Protein AF-A0A8B7QKQ8-F1 (afdb_monomer)

Mean predicted aligned error: 13.79 Å

pLDDT: mean 81.22, std 19.76, range [34.38, 97.81]

Solvent-accessible surface area (backbone atoms only — not comparable to full-atom values): 8641 Å² total; per-residue (Å²): 138,84,86,85,78,89,77,79,81,80,73,71,70,65,63,54,59,60,50,56,61,61,67,63,70,79,76,74,71,54,72,65,56,53,53,51,50,49,51,51,50,52,49,53,54,51,52,50,52,53,50,51,52,51,35,56,49,53,38,51,54,49,38,54,48,53,48,53,54,51,53,51,56,60,71,66,63,75,91,56,89,84,69,77,54,71,69,56,51,52,52,53,52,52,50,49,46,50,50,52,45,58,60,46,63,79,68,51,49,73,54,71,71,54,31,52,51,49,48,52,50,39,45,52,53,45,56,58,57,47,53,67,52,49,56,53,50,53,52,51,56,51,63,76,76,106

Sequence (146 aa):
MLTLDTLPTCSLAEKDIHNLKRVGETYTAPLDLKVSQLGRMWFHIRMGFERQMALLQANRDLISTGVKEFNVLLNQQVFTDPPISEEAMVTVLDDWVNFYTNYYRQHVVGEEQERDRALQELRQQLSTLCAPFLDKYRAFLKSLSA

Organism: Hipposideros armiger (NCBI:txid186990)

Radius of gyration: 37.24 Å; Cα contacts (8 Å, |Δi|>4): 56; chains: 1; bounding box: 96×55×94 Å

InterPro domains:
  IPR015317 Alpha-haemoglobin stabilising protein [PF09236] (57-143)
  IPR015317 Alpha-haemoglobin stabilising protein [PTHR15914] (32-145)
  IPR036468 AHSP superfamily [SSF109751] (53-143)

Structure (mmCIF, N/CA/C/O backbone):
data_AF-A0A8B7QKQ8-F1
#
_entry.id   AF-A0A8B7QKQ8-F1
#
loop_
_atom_site.group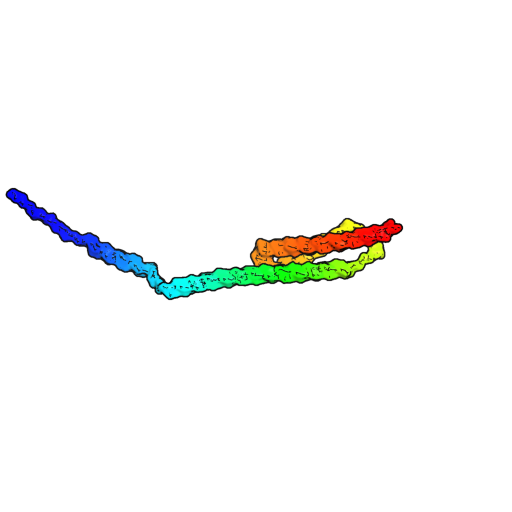_PDB
_atom_site.id
_atom_site.type_symbol
_atom_site.label_atom_id
_atom_site.label_alt_id
_atom_site.label_comp_id
_atom_site.label_asym_id
_atom_site.label_entity_id
_atom_site.label_seq_id
_atom_site.pdbx_PDB_ins_code
_atom_site.Cartn_x
_atom_site.Cartn_y
_atom_site.Cartn_z
_atom_site.occupancy
_atom_site.B_iso_or_equiv
_atom_site.auth_seq_id
_atom_site.auth_comp_id
_atom_site.auth_asym_id
_atom_site.auth_atom_id
_atom_site.pdbx_PDB_model_num
ATOM 1 N N . MET A 1 1 ? 75.321 45.505 -69.033 1.00 34.50 1 MET A N 1
ATOM 2 C CA . MET A 1 1 ? 74.373 46.028 -68.032 1.00 34.50 1 MET A CA 1
ATOM 3 C C . MET A 1 1 ? 73.225 45.025 -67.951 1.00 34.50 1 MET A C 1
ATOM 5 O O . MET A 1 1 ? 72.493 44.909 -68.918 1.00 34.50 1 MET A O 1
ATOM 9 N N . LEU A 1 2 ? 73.200 44.269 -66.843 1.00 34.38 2 LEU A N 1
ATOM 10 C CA . LEU A 1 2 ? 72.123 43.446 -66.253 1.00 34.38 2 LEU A CA 1
ATOM 11 C C . LEU A 1 2 ? 71.612 42.163 -66.966 1.00 34.38 2 LEU A C 1
ATOM 13 O O . LEU A 1 2 ? 70.754 42.184 -67.839 1.00 34.38 2 LEU A O 1
ATOM 17 N N . THR A 1 3 ? 72.201 41.055 -66.498 1.00 42.16 3 THR A N 1
ATOM 18 C CA . THR A 1 3 ? 71.673 39.718 -66.132 1.00 42.16 3 THR A CA 1
ATOM 19 C C . THR A 1 3 ? 70.162 39.448 -66.230 1.00 42.16 3 THR A C 1
ATOM 21 O O . THR A 1 3 ? 69.363 40.150 -65.613 1.00 42.16 3 THR A O 1
ATOM 24 N N . LEU A 1 4 ? 69.790 38.334 -66.882 1.00 37.38 4 LEU A N 1
ATOM 25 C CA . LEU A 1 4 ? 68.503 37.653 -66.686 1.00 37.38 4 LEU A CA 1
ATOM 26 C C . LEU A 1 4 ? 68.750 36.342 -65.929 1.00 37.38 4 LEU A C 1
ATOM 28 O O . LEU A 1 4 ? 69.163 35.337 -66.510 1.00 37.38 4 LEU A O 1
ATOM 32 N N . ASP A 1 5 ? 68.541 36.400 -64.619 1.00 37.12 5 ASP A N 1
ATOM 33 C CA . ASP A 1 5 ? 68.576 35.246 -63.736 1.00 37.12 5 ASP A CA 1
ATOM 34 C C . ASP A 1 5 ? 67.382 34.317 -63.982 1.00 37.12 5 ASP A C 1
ATOM 36 O O . ASP A 1 5 ? 66.235 34.724 -64.173 1.00 37.12 5 ASP A O 1
ATOM 40 N N . THR A 1 6 ? 67.716 33.036 -63.936 1.00 48.56 6 THR A N 1
ATOM 41 C CA . THR A 1 6 ? 66.873 31.875 -63.662 1.00 48.56 6 THR A CA 1
ATOM 42 C C . THR A 1 6 ? 65.684 32.163 -62.742 1.00 48.56 6 THR A C 1
ATOM 44 O O . THR A 1 6 ? 65.870 32.550 -61.588 1.00 48.56 6 THR A O 1
ATOM 47 N N . LEU A 1 7 ? 64.472 31.836 -63.201 1.00 38.66 7 LEU A N 1
ATOM 48 C CA . LEU A 1 7 ? 63.339 31.553 -62.320 1.00 38.66 7 LEU A CA 1
ATOM 49 C C . LEU A 1 7 ? 63.026 30.047 -62.353 1.00 38.66 7 LEU A C 1
ATOM 51 O O . LEU A 1 7 ? 62.892 29.479 -63.440 1.00 38.66 7 LEU A O 1
ATOM 55 N N . PRO A 1 8 ? 62.923 29.386 -61.187 1.00 40.75 8 PRO A N 1
ATOM 56 C CA . PRO A 1 8 ? 62.624 27.968 -61.098 1.00 40.75 8 PRO A CA 1
ATOM 57 C C . PRO A 1 8 ? 61.147 27.724 -61.410 1.00 40.75 8 PRO A C 1
ATOM 59 O O . PRO A 1 8 ? 60.254 28.384 -60.876 1.00 40.75 8 PRO A O 1
ATOM 62 N N . THR A 1 9 ? 60.894 26.741 -62.269 1.00 42.91 9 THR A N 1
ATOM 63 C CA . THR A 1 9 ? 59.572 26.165 -62.504 1.00 42.91 9 THR A CA 1
ATOM 64 C C . THR A 1 9 ? 58.963 25.730 -61.173 1.00 42.91 9 THR A C 1
ATOM 66 O O . THR A 1 9 ? 59.484 24.877 -60.454 1.00 42.91 9 THR A O 1
ATOM 69 N N . CYS A 1 10 ? 57.849 26.371 -60.833 1.00 37.34 10 CYS A N 1
ATOM 70 C CA . CYS A 1 10 ? 57.089 26.147 -59.617 1.00 37.34 10 CYS A CA 1
ATOM 71 C C . CYS A 1 10 ? 56.472 24.732 -59.641 1.00 37.34 10 CYS A C 1
ATOM 73 O O . CYS A 1 10 ? 55.389 24.534 -60.178 1.00 37.34 10 CYS A O 1
ATOM 75 N N . SER A 1 11 ? 57.160 23.734 -59.078 1.00 53.69 11 SER A N 1
ATOM 76 C CA . SER A 1 11 ? 56.659 22.351 -58.928 1.00 53.69 11 SER A CA 1
ATOM 77 C C . SER A 1 11 ? 55.870 22.123 -57.629 1.00 53.69 11 SER A C 1
ATOM 79 O O . SER A 1 11 ? 55.621 20.985 -57.230 1.00 53.69 11 SER A O 1
ATOM 81 N N . LEU A 1 12 ? 55.448 23.197 -56.953 1.00 44.75 12 LEU A N 1
ATOM 82 C CA . LEU A 1 12 ? 54.735 23.100 -55.677 1.00 44.75 12 LEU A CA 1
ATOM 83 C C . LEU A 1 12 ? 53.210 22.946 -55.835 1.00 44.75 12 LEU A C 1
ATOM 85 O O . LEU A 1 12 ? 52.553 22.524 -54.895 1.00 44.75 12 LEU A O 1
ATOM 89 N N . ALA A 1 13 ? 52.640 23.202 -57.019 1.00 46.44 13 ALA A N 1
ATOM 90 C CA . ALA A 1 13 ? 51.187 23.139 -57.227 1.00 46.44 13 ALA A CA 1
ATOM 91 C C . ALA A 1 13 ? 50.640 21.732 -57.561 1.00 46.44 13 ALA A C 1
ATOM 93 O O . ALA A 1 13 ? 49.442 21.491 -57.426 1.00 46.44 13 ALA A O 1
ATOM 94 N N . GLU A 1 14 ? 51.484 20.775 -57.962 1.00 47.59 14 GLU A N 1
ATOM 95 C CA . GLU A 1 14 ? 51.020 19.433 -58.368 1.00 47.59 14 GLU A CA 1
ATOM 96 C C . GLU A 1 14 ? 51.005 18.412 -57.218 1.00 47.59 14 GLU A C 1
ATOM 98 O O . GLU A 1 14 ? 50.224 17.458 -57.240 1.00 47.59 14 GLU A O 1
ATOM 103 N N . LYS A 1 15 ? 51.804 18.626 -56.162 1.00 50.41 15 LYS A N 1
ATOM 104 C CA . LYS A 1 15 ? 51.803 17.755 -54.971 1.00 50.41 15 LYS A CA 1
ATOM 105 C C . LYS A 1 15 ? 50.582 17.963 -54.071 1.00 50.41 15 LYS A C 1
ATOM 107 O O . LYS A 1 15 ? 50.147 17.011 -53.421 1.00 50.41 15 LYS A O 1
ATOM 112 N N . ASP A 1 16 ? 49.983 19.151 -54.087 1.00 47.03 16 ASP A N 1
ATOM 113 C CA . ASP A 1 16 ? 48.828 19.464 -53.237 1.00 47.03 16 ASP A CA 1
ATOM 114 C C . ASP A 1 16 ? 47.500 18.944 -53.808 1.00 47.03 16 ASP A C 1
ATOM 116 O O . ASP A 1 16 ? 46.625 18.512 -53.053 1.00 47.03 16 ASP A O 1
ATOM 120 N N . ILE A 1 17 ? 47.371 18.836 -55.135 1.00 50.12 17 ILE A N 1
ATOM 121 C CA . ILE A 1 17 ? 46.181 18.244 -55.775 1.00 50.12 17 ILE A CA 1
ATOM 122 C C . ILE A 1 17 ? 46.103 16.734 -55.491 1.00 50.12 17 ILE A C 1
ATOM 124 O O . ILE A 1 17 ? 45.018 16.187 -55.271 1.00 50.12 17 ILE A O 1
ATOM 128 N N . HIS A 1 18 ? 47.249 16.051 -55.418 1.00 48.91 18 HIS A N 1
ATOM 129 C CA . HIS A 1 18 ? 47.287 14.614 -55.144 1.00 48.91 18 HIS A CA 1
ATOM 130 C C . HIS A 1 18 ? 47.022 14.262 -53.669 1.00 48.91 18 HIS A C 1
ATOM 132 O O . HIS A 1 18 ? 46.528 13.167 -53.385 1.00 48.91 18 HIS A O 1
ATOM 138 N N . ASN A 1 19 ? 47.294 15.189 -52.742 1.00 47.31 19 ASN A N 1
ATOM 139 C CA . ASN A 1 19 ? 46.979 15.034 -51.320 1.00 47.31 19 ASN A CA 1
ATOM 140 C C . ASN A 1 19 ? 45.516 15.381 -50.998 1.00 47.31 19 ASN A C 1
ATOM 142 O O . ASN A 1 19 ? 44.902 14.680 -50.196 1.00 47.31 19 ASN A O 1
ATOM 146 N N . LEU A 1 20 ? 44.905 16.361 -51.677 1.00 45.81 20 LEU A N 1
ATOM 147 C CA . LEU A 1 20 ? 43.471 16.659 -51.522 1.00 45.81 20 LEU A CA 1
ATOM 148 C C . LEU A 1 20 ? 42.568 15.537 -52.056 1.00 45.81 20 LEU A C 1
ATOM 150 O O . LEU A 1 20 ? 41.510 15.275 -51.484 1.00 45.81 20 LEU A O 1
ATOM 154 N N . LYS A 1 21 ? 43.011 14.801 -53.085 1.00 47.31 21 LYS A N 1
ATOM 155 C CA . LYS A 1 21 ? 42.305 13.601 -53.564 1.00 47.31 21 LYS A CA 1
ATOM 156 C C . LYS A 1 21 ? 42.350 12.434 -52.571 1.00 47.31 21 LYS A C 1
ATOM 158 O O . LYS A 1 21 ? 41.405 11.660 -52.516 1.00 47.31 21 LYS A O 1
ATOM 163 N N . ARG A 1 22 ? 43.407 12.332 -51.755 1.00 45.41 22 ARG A N 1
ATOM 164 C CA . ARG A 1 22 ? 43.567 11.255 -50.761 1.00 45.41 22 ARG A CA 1
ATOM 165 C C . ARG A 1 22 ? 42.794 11.522 -49.463 1.00 45.41 22 ARG A C 1
ATOM 167 O O . ARG A 1 22 ? 42.427 10.581 -48.771 1.00 45.41 22 ARG A O 1
ATOM 174 N N . VAL A 1 23 ? 42.519 12.788 -49.137 1.00 47.38 23 VAL A N 1
ATOM 175 C CA . VAL A 1 23 ? 41.737 13.166 -47.938 1.00 47.38 23 VAL A CA 1
ATOM 176 C C . VAL A 1 23 ? 40.220 13.068 -48.184 1.00 47.38 23 VAL A C 1
ATOM 178 O O . VAL A 1 23 ? 39.452 12.925 -47.237 1.00 47.38 23 VAL A O 1
ATOM 181 N N . GLY A 1 24 ? 39.769 13.070 -49.444 1.00 42.81 24 GLY A N 1
ATOM 182 C CA . GLY A 1 24 ? 38.351 12.914 -49.803 1.00 42.81 24 GLY A CA 1
ATOM 183 C C . GLY A 1 24 ? 37.809 11.477 -49.755 1.00 42.81 24 GLY A C 1
ATOM 184 O O . GLY A 1 24 ? 36.596 11.287 -49.805 1.00 42.81 24 GLY A O 1
ATOM 185 N N . GLU A 1 25 ? 38.675 10.465 -49.643 1.00 46.97 25 GLU A N 1
ATOM 186 C CA . GLU A 1 25 ? 38.290 9.045 -49.723 1.00 46.97 25 GLU A CA 1
ATOM 187 C C . GLU A 1 25 ? 38.105 8.358 -48.361 1.00 46.97 25 GLU A C 1
ATOM 189 O O . GLU A 1 25 ? 37.785 7.174 -48.311 1.00 46.97 25 GLU A O 1
ATOM 194 N N . THR A 1 26 ? 38.240 9.069 -47.239 1.00 48.66 26 THR A N 1
ATOM 195 C CA . THR A 1 26 ? 38.096 8.447 -45.909 1.00 48.66 26 THR A CA 1
ATOM 196 C C . THR A 1 26 ? 36.732 8.622 -45.244 1.00 48.66 26 THR A C 1
ATOM 198 O O . THR A 1 26 ? 36.530 8.067 -44.169 1.00 48.66 26 THR A O 1
ATOM 201 N N . TYR A 1 27 ? 35.748 9.276 -45.878 1.00 52.69 27 TYR A N 1
ATOM 202 C CA . TYR A 1 27 ? 34.385 9.378 -45.321 1.00 52.69 27 TYR A CA 1
ATOM 203 C C . TYR A 1 27 ? 33.263 9.402 -46.374 1.00 52.69 27 TYR A C 1
ATOM 205 O O . TYR A 1 27 ? 32.346 10.222 -46.301 1.00 52.69 27 TYR A O 1
ATOM 213 N N . THR A 1 28 ? 33.267 8.483 -47.337 1.00 51.31 28 THR A N 1
ATOM 214 C CA . THR A 1 28 ? 32.160 8.322 -48.301 1.00 51.31 28 THR A CA 1
ATOM 215 C C . THR A 1 28 ? 31.324 7.076 -48.009 1.00 51.31 28 THR A C 1
ATOM 217 O 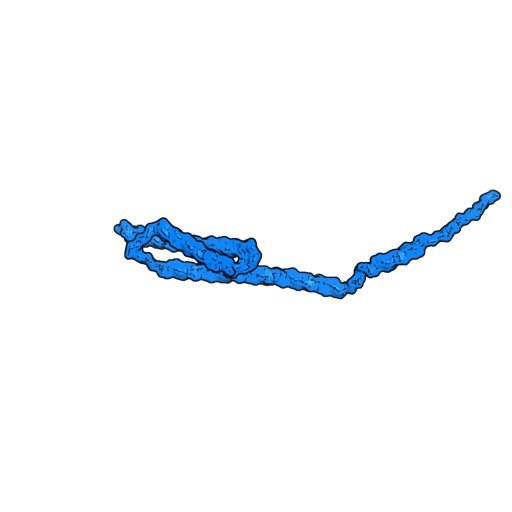O . THR A 1 28 ? 31.164 6.183 -48.833 1.00 51.31 28 THR A O 1
ATOM 220 N N . ALA A 1 29 ? 30.704 7.033 -46.827 1.00 55.72 29 ALA A N 1
ATOM 221 C CA . ALA A 1 29 ? 29.473 6.256 -46.699 1.00 55.72 29 ALA A CA 1
ATOM 222 C C . ALA A 1 29 ? 28.398 6.896 -47.609 1.00 55.72 29 ALA A C 1
ATOM 224 O O . ALA A 1 29 ? 28.208 8.116 -47.507 1.00 55.72 29 ALA A O 1
ATOM 225 N N . PRO A 1 30 ? 27.690 6.130 -48.467 1.00 55.28 30 PRO A N 1
ATOM 226 C CA . PRO A 1 30 ? 26.596 6.650 -49.288 1.00 55.28 30 PRO A CA 1
ATOM 227 C C . PRO A 1 30 ? 25.585 7.411 -48.421 1.00 55.28 30 PRO A C 1
ATOM 229 O O . PRO A 1 30 ? 25.289 6.978 -47.306 1.00 55.28 30 PRO A O 1
ATOM 232 N N . LEU A 1 31 ? 25.036 8.529 -48.912 1.00 57.06 31 LEU A N 1
ATOM 233 C CA . LEU A 1 31 ? 23.998 9.306 -48.205 1.00 57.06 31 LEU A CA 1
ATOM 234 C C . LEU A 1 31 ? 22.840 8.413 -47.721 1.00 57.06 31 LEU A C 1
ATOM 236 O O . LEU A 1 31 ? 22.355 8.584 -46.605 1.00 57.06 31 LEU A O 1
ATOM 240 N N . ASP A 1 32 ? 22.488 7.400 -48.510 1.00 60.75 32 ASP A N 1
ATOM 241 C CA . ASP A 1 32 ? 21.482 6.384 -48.190 1.00 60.75 32 ASP A CA 1
ATOM 242 C C . ASP A 1 32 ? 21.850 5.531 -46.957 1.00 60.75 32 ASP A C 1
ATOM 244 O O . ASP A 1 32 ? 21.023 5.268 -46.084 1.00 60.75 32 ASP A O 1
ATOM 248 N N . LEU A 1 33 ? 23.135 5.198 -46.786 1.00 62.03 33 LEU A N 1
ATOM 249 C CA . LEU A 1 33 ? 23.618 4.482 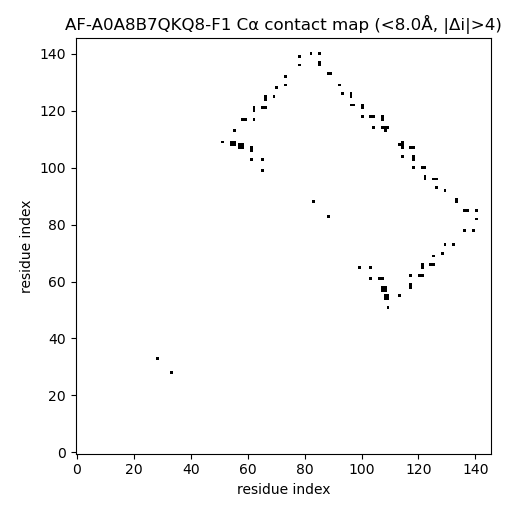-45.604 1.00 62.03 33 LEU A CA 1
ATOM 250 C C . LEU A 1 33 ? 23.491 5.341 -44.339 1.00 62.03 33 LEU A C 1
ATOM 252 O O . LEU A 1 33 ? 23.115 4.820 -43.289 1.00 62.03 33 LEU A O 1
ATOM 256 N N . LYS A 1 34 ? 23.756 6.652 -44.430 1.00 66.88 34 LYS A N 1
ATOM 257 C CA . LYS A 1 34 ? 23.612 7.587 -43.298 1.00 66.88 34 LYS A CA 1
ATOM 258 C C . LYS A 1 34 ? 22.144 7.789 -42.919 1.00 66.88 34 LYS A C 1
ATOM 260 O O . LYS A 1 34 ? 21.816 7.735 -41.737 1.00 66.88 34 LYS A O 1
ATOM 265 N N . VAL A 1 35 ? 21.252 7.949 -43.898 1.00 69.94 35 VAL A N 1
ATOM 266 C CA . VAL A 1 35 ? 19.798 8.040 -43.664 1.00 69.94 35 VAL A CA 1
ATOM 267 C C . VAL A 1 35 ? 19.264 6.740 -43.053 1.00 69.94 35 VAL A C 1
ATOM 269 O O . VAL A 1 35 ? 18.518 6.779 -42.078 1.00 69.94 35 VAL A O 1
ATOM 272 N N . SER A 1 36 ? 19.725 5.585 -43.536 1.00 78.75 36 SER A N 1
ATOM 273 C CA . SER A 1 36 ? 19.398 4.268 -42.979 1.00 78.75 36 SER A CA 1
ATOM 274 C C . SER A 1 36 ? 19.908 4.089 -41.539 1.00 78.75 36 SER A C 1
ATOM 276 O O . SER A 1 36 ? 19.199 3.558 -40.683 1.00 78.75 36 SER A O 1
ATOM 278 N N . GLN A 1 37 ? 21.119 4.565 -41.230 1.00 78.25 37 GLN A N 1
ATOM 279 C CA . GLN A 1 37 ? 21.678 4.549 -39.872 1.00 78.25 37 GLN A CA 1
ATOM 280 C C . GLN A 1 37 ? 20.906 5.465 -38.919 1.00 78.25 37 GLN A C 1
ATOM 282 O O . GLN A 1 37 ? 20.604 5.051 -37.802 1.00 78.25 37 GLN A O 1
ATOM 287 N N . LEU A 1 38 ? 20.535 6.670 -39.361 1.00 80.56 38 LEU A N 1
ATOM 288 C CA . LEU A 1 38 ? 19.696 7.579 -38.581 1.00 80.56 38 LEU A CA 1
ATOM 289 C C . LEU A 1 38 ? 18.298 6.995 -38.362 1.00 80.56 38 LEU A C 1
ATOM 291 O O . LEU A 1 38 ? 17.797 7.045 -37.245 1.00 80.56 38 LEU A O 1
ATOM 295 N N . GLY A 1 39 ? 17.701 6.373 -39.381 1.00 83.19 39 GLY A N 1
ATOM 296 C CA . GLY A 1 39 ? 16.423 5.670 -39.256 1.00 83.19 39 GLY A CA 1
ATOM 297 C C . GLY A 1 39 ? 16.483 4.538 -38.228 1.00 83.19 39 GLY A C 1
ATOM 298 O O . GLY A 1 39 ? 15.616 4.444 -37.360 1.00 83.19 39 GLY A O 1
ATOM 299 N N . ARG A 1 40 ? 17.552 3.728 -38.248 1.00 83.88 40 ARG A N 1
ATOM 300 C CA . ARG A 1 40 ? 17.798 2.717 -37.207 1.00 83.88 40 ARG A CA 1
ATOM 301 C C . ARG A 1 40 ? 17.978 3.354 -35.832 1.00 83.88 40 ARG A C 1
ATOM 303 O O . ARG A 1 40 ? 17.387 2.862 -34.878 1.00 83.88 40 ARG A O 1
ATOM 310 N N . MET A 1 41 ? 18.747 4.432 -35.710 1.00 87.69 41 MET A N 1
ATOM 311 C CA . MET A 1 41 ? 18.957 5.126 -34.435 1.00 87.69 41 MET A CA 1
ATOM 312 C C . MET A 1 41 ? 17.632 5.627 -33.849 1.00 87.69 41 MET A C 1
ATOM 314 O O . MET A 1 41 ? 17.308 5.321 -32.705 1.00 87.69 41 MET A O 1
ATOM 318 N N . TRP A 1 42 ? 16.824 6.315 -34.658 1.00 85.94 42 TRP A N 1
ATOM 319 C CA . TRP A 1 42 ? 15.493 6.780 -34.270 1.00 85.94 42 TRP A CA 1
ATOM 320 C C . TRP A 1 42 ? 14.569 5.636 -33.857 1.00 85.94 42 TRP A C 1
ATOM 322 O O . TRP A 1 42 ? 13.852 5.773 -32.868 1.00 85.94 42 TRP A O 1
ATOM 332 N N . PHE A 1 43 ? 14.613 4.497 -34.555 1.00 85.62 43 PHE A N 1
ATOM 333 C CA . PHE A 1 43 ? 13.857 3.306 -34.168 1.00 85.62 43 PHE A CA 1
ATOM 334 C C . PHE A 1 43 ? 14.256 2.802 -32.773 1.00 85.62 43 PHE A C 1
ATOM 336 O O . PHE A 1 43 ? 13.380 2.553 -31.955 1.00 85.62 43 PHE A O 1
ATOM 343 N N . HIS A 1 44 ? 15.551 2.721 -32.453 1.00 85.25 44 HIS A N 1
ATOM 344 C CA . HIS A 1 44 ? 16.002 2.278 -31.126 1.00 85.25 44 HIS A CA 1
ATOM 345 C C . HIS A 1 44 ? 15.630 3.271 -30.021 1.00 85.25 44 HIS A C 1
ATOM 347 O O . HIS A 1 44 ? 15.186 2.849 -28.956 1.00 85.25 44 HIS A O 1
ATOM 353 N N . ILE A 1 45 ? 15.758 4.577 -30.279 1.00 83.38 45 ILE A N 1
ATOM 354 C CA . ILE A 1 45 ? 15.347 5.621 -29.329 1.00 83.38 45 ILE A CA 1
ATOM 355 C C . ILE A 1 45 ? 13.844 5.504 -29.054 1.00 83.38 45 ILE A C 1
ATOM 357 O O . ILE A 1 45 ? 13.430 5.416 -27.901 1.00 83.38 45 ILE A O 1
ATOM 361 N N . ARG A 1 46 ? 13.026 5.433 -30.110 1.00 86.06 46 ARG A N 1
ATOM 362 C CA . ARG A 1 46 ? 11.572 5.288 -29.997 1.00 86.06 46 ARG A CA 1
ATOM 363 C C . ARG A 1 46 ? 11.173 4.004 -29.267 1.00 86.06 46 ARG A C 1
ATOM 365 O O . ARG A 1 46 ? 10.372 4.073 -28.343 1.00 86.06 46 ARG A O 1
ATOM 372 N N . MET A 1 47 ? 11.750 2.861 -29.638 1.00 80.00 47 MET A N 1
ATOM 373 C CA . MET A 1 47 ? 11.492 1.579 -28.972 1.00 80.00 47 MET A CA 1
ATOM 374 C C . MET A 1 47 ? 11.898 1.612 -27.492 1.00 80.00 47 MET A C 1
ATOM 376 O O . MET A 1 47 ? 11.221 1.016 -26.658 1.00 80.00 47 MET A O 1
ATOM 380 N N . GLY A 1 48 ? 12.973 2.330 -27.147 1.00 81.44 48 GLY A N 1
ATOM 381 C CA . GLY A 1 48 ? 13.374 2.574 -25.760 1.00 81.44 48 GLY A CA 1
ATOM 382 C C . GLY A 1 48 ? 12.304 3.332 -24.970 1.00 81.44 48 GLY A C 1
ATOM 383 O O . GLY A 1 48 ? 11.899 2.877 -23.902 1.00 81.44 48 GLY A O 1
ATOM 384 N N . PHE A 1 49 ? 11.782 4.428 -25.528 1.00 80.50 49 PHE A N 1
ATOM 385 C CA . PHE A 1 49 ? 10.687 5.194 -24.921 1.00 80.50 49 PHE A CA 1
ATOM 386 C C . PHE A 1 49 ? 9.390 4.386 -24.793 1.00 80.50 49 PHE A C 1
ATOM 388 O O . PHE A 1 49 ? 8.743 4.427 -23.749 1.00 80.50 49 PHE A O 1
ATOM 395 N N . GLU A 1 50 ? 9.006 3.633 -25.826 1.00 81.75 50 GLU A N 1
ATOM 396 C CA . GLU A 1 50 ? 7.800 2.792 -25.799 1.00 81.75 50 GLU A CA 1
ATOM 397 C C . GLU A 1 50 ? 7.907 1.702 -24.723 1.00 81.75 50 GLU A C 1
ATOM 399 O O . GLU A 1 50 ? 6.958 1.475 -23.969 1.00 81.75 50 GLU A O 1
ATOM 404 N N . ARG A 1 51 ? 9.088 1.087 -24.576 1.00 80.56 51 ARG A N 1
ATOM 405 C CA . ARG A 1 51 ? 9.357 0.122 -23.506 1.00 80.56 51 ARG A CA 1
ATOM 406 C C . ARG A 1 51 ? 9.265 0.767 -22.124 1.00 80.56 51 ARG A C 1
ATOM 408 O O . ARG A 1 51 ? 8.652 0.184 -21.235 1.00 80.56 51 ARG A O 1
ATOM 415 N N . GLN A 1 52 ? 9.831 1.959 -21.946 1.00 82.06 52 GLN A N 1
ATOM 416 C CA . GLN A 1 52 ? 9.769 2.678 -20.673 1.00 82.06 52 GLN A CA 1
ATOM 417 C C . GLN A 1 52 ? 8.327 3.045 -20.300 1.00 82.06 52 GLN A C 1
ATOM 419 O O . GLN A 1 52 ? 7.890 2.810 -19.175 1.00 82.06 52 GLN A O 1
ATOM 424 N N . MET A 1 53 ? 7.541 3.529 -21.262 1.00 84.94 53 MET A N 1
ATOM 425 C CA . MET A 1 53 ? 6.122 3.817 -21.049 1.00 84.94 53 MET A CA 1
ATOM 426 C C . MET A 1 53 ? 5.310 2.569 -20.687 1.00 84.94 53 MET A C 1
ATOM 428 O O . MET A 1 53 ? 4.439 2.646 -19.822 1.00 84.94 53 MET A O 1
ATOM 432 N N . ALA A 1 54 ? 5.607 1.417 -21.295 1.00 84.19 54 ALA A N 1
ATOM 433 C CA . ALA A 1 54 ? 4.955 0.156 -20.946 1.00 84.19 54 ALA A CA 1
ATOM 434 C C . ALA A 1 54 ? 5.273 -0.289 -19.506 1.00 84.19 54 ALA A C 1
ATOM 436 O O . ALA A 1 54 ? 4.376 -0.747 -18.799 1.00 84.19 54 ALA A O 1
ATOM 43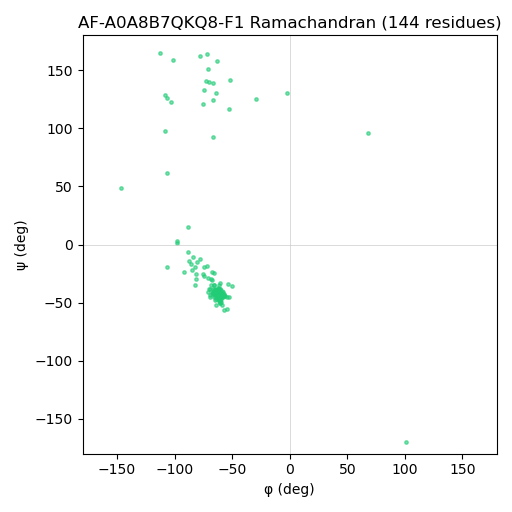7 N N . LEU A 1 55 ? 6.518 -0.112 -19.045 1.00 85.69 55 LEU A N 1
ATOM 438 C CA . LEU A 1 55 ? 6.922 -0.410 -17.663 1.00 85.69 55 LEU A CA 1
ATOM 439 C C . LEU A 1 55 ? 6.207 0.500 -16.655 1.00 85.69 55 LEU A C 1
ATOM 441 O O . LEU A 1 55 ? 5.680 0.022 -15.649 1.00 85.69 55 LEU A O 1
ATOM 445 N N . LEU A 1 56 ? 6.120 1.800 -16.953 1.00 87.56 56 LEU A N 1
ATOM 446 C CA . LEU A 1 56 ? 5.381 2.758 -16.127 1.00 87.56 56 LEU A CA 1
ATOM 447 C C . LEU A 1 56 ? 3.892 2.411 -16.045 1.00 87.56 56 LEU A C 1
ATOM 449 O O . LEU A 1 56 ? 3.301 2.501 -14.968 1.00 87.56 56 LEU A O 1
ATOM 453 N N . GLN A 1 57 ? 3.287 1.999 -17.161 1.00 90.56 57 GLN A N 1
ATOM 454 C CA . GLN A 1 57 ? 1.887 1.590 -17.173 1.00 90.56 57 GLN A CA 1
ATOM 455 C C . GLN A 1 57 ? 1.665 0.317 -16.349 1.00 90.56 57 GLN A C 1
ATOM 457 O O . GLN A 1 57 ? 0.769 0.296 -15.511 1.00 90.56 57 GLN A O 1
ATOM 462 N N . ALA A 1 58 ? 2.522 -0.696 -16.504 1.00 92.81 58 ALA A N 1
ATOM 463 C CA . ALA A 1 58 ? 2.435 -1.931 -15.726 1.00 92.81 58 ALA A CA 1
ATOM 464 C C . ALA A 1 58 ? 2.501 -1.668 -14.210 1.00 92.81 58 ALA A C 1
ATOM 466 O O . ALA A 1 58 ? 1.707 -2.220 -13.448 1.00 92.81 58 ALA A O 1
ATOM 467 N N . ASN A 1 59 ? 3.391 -0.771 -13.769 1.00 93.56 59 ASN A N 1
ATOM 468 C CA . ASN A 1 59 ? 3.472 -0.376 -12.362 1.00 93.56 59 ASN A CA 1
ATOM 469 C C . ASN A 1 59 ? 2.206 0.356 -11.886 1.00 93.56 59 ASN A C 1
ATOM 471 O O . ASN A 1 59 ? 1.750 0.114 -10.771 1.00 93.56 59 ASN A O 1
ATOM 475 N N . ARG A 1 60 ? 1.601 1.215 -12.716 1.00 93.69 60 ARG A N 1
ATOM 476 C CA . ARG A 1 60 ? 0.332 1.888 -12.381 1.00 93.69 60 ARG A CA 1
ATOM 477 C C . ARG A 1 60 ? -0.828 0.909 -12.238 1.00 93.69 60 ARG A C 1
ATOM 479 O O . ARG A 1 60 ? -1.607 1.032 -11.295 1.00 93.69 60 ARG A O 1
ATOM 486 N N . ASP A 1 61 ? -0.930 -0.061 -13.140 1.00 95.44 61 ASP A N 1
ATOM 487 C CA . ASP A 1 61 ? -1.986 -1.077 -13.106 1.00 95.44 61 ASP A CA 1
ATOM 488 C C . ASP A 1 61 ? -1.851 -1.967 -11.860 1.00 95.44 61 ASP A C 1
ATOM 490 O O . ASP A 1 61 ? -2.839 -2.275 -11.186 1.00 95.44 61 ASP A O 1
ATOM 494 N N . LEU A 1 62 ? -0.612 -2.309 -11.501 1.00 95.19 62 LEU A N 1
ATOM 495 C CA . LEU A 1 62 ? -0.282 -3.019 -10.269 1.00 95.19 62 LEU A CA 1
ATOM 496 C C . LEU A 1 62 ? -0.690 -2.213 -9.029 1.00 95.19 62 LEU A C 1
ATOM 498 O O . LEU A 1 62 ? -1.360 -2.755 -8.150 1.00 95.19 62 LEU A O 1
ATOM 502 N N . ILE A 1 63 ? -0.355 -0.919 -8.971 1.00 95.56 63 ILE A N 1
ATOM 503 C CA . ILE A 1 63 ? -0.761 -0.045 -7.859 1.00 95.56 63 ILE A CA 1
ATOM 504 C C . ILE A 1 63 ? -2.287 0.012 -7.755 1.00 95.56 63 ILE A C 1
ATOM 506 O O . ILE A 1 63 ? -2.836 -0.177 -6.672 1.00 95.56 63 ILE A O 1
ATOM 510 N N . SER A 1 64 ? -2.984 0.216 -8.876 1.00 97.19 64 SER A N 1
ATOM 511 C CA . SER A 1 64 ? -4.450 0.261 -8.910 1.00 97.19 64 SER A CA 1
ATOM 512 C C . SER A 1 64 ? -5.076 -1.034 -8.384 1.00 97.19 64 SER A C 1
ATOM 514 O O . SER A 1 64 ? -6.033 -0.993 -7.606 1.00 97.19 64 SER A O 1
ATOM 516 N N . THR A 1 65 ? -4.498 -2.177 -8.753 1.00 96.56 65 THR A N 1
ATOM 517 C CA . THR A 1 65 ? -4.924 -3.495 -8.273 1.00 96.56 65 THR A CA 1
ATOM 518 C C . THR A 1 65 ? -4.721 -3.622 -6.765 1.00 96.56 65 THR A C 1
ATOM 520 O O . THR A 1 65 ? -5.684 -3.897 -6.049 1.00 96.56 65 THR A O 1
ATOM 523 N N . GLY A 1 66 ? -3.519 -3.321 -6.262 1.00 95.38 66 GLY A N 1
ATOM 524 C CA . GLY A 1 66 ? -3.209 -3.406 -4.833 1.00 95.38 66 GLY A CA 1
ATOM 525 C C . GLY A 1 66 ? -4.090 -2.497 -3.974 1.00 95.38 66 GLY A C 1
ATOM 526 O O . GLY A 1 66 ? -4.600 -2.923 -2.942 1.00 95.38 66 GLY A O 1
ATOM 527 N N . VAL A 1 67 ? -4.351 -1.269 -4.430 1.00 97.31 67 VAL A N 1
ATOM 528 C CA . VAL A 1 67 ? -5.255 -0.316 -3.762 1.00 97.31 67 VAL A CA 1
ATOM 529 C C . VAL A 1 67 ? -6.688 -0.847 -3.719 1.00 97.31 67 VAL A C 1
ATOM 531 O O . VAL A 1 67 ? -7.359 -0.751 -2.689 1.00 97.31 67 VAL A O 1
ATOM 534 N N . LYS A 1 68 ? -7.168 -1.439 -4.817 1.00 97.44 68 LYS A N 1
ATOM 535 C CA . LYS A 1 68 ? -8.514 -2.015 -4.890 1.00 97.44 68 LYS A CA 1
ATOM 536 C C . LYS A 1 68 ? -8.670 -3.208 -3.947 1.00 97.44 68 LYS A C 1
ATOM 538 O O . LYS A 1 68 ? -9.653 -3.261 -3.210 1.00 97.44 68 LYS A O 1
ATOM 543 N N . GLU A 1 69 ? -7.725 -4.142 -3.960 1.00 96.31 69 GLU A N 1
ATOM 544 C CA . GLU A 1 69 ? -7.732 -5.327 -3.091 1.00 96.31 69 GLU A CA 1
ATOM 545 C C . GLU A 1 69 ? -7.650 -4.942 -1.615 1.00 96.31 69 GLU A C 1
ATOM 547 O O . GLU A 1 69 ? -8.438 -5.428 -0.804 1.00 96.31 69 GLU A O 1
ATOM 552 N N . PHE A 1 70 ? -6.773 -3.997 -1.279 1.00 97.25 70 PHE A N 1
ATOM 553 C CA . PHE A 1 70 ? -6.640 -3.500 0.084 1.00 97.25 70 PHE A CA 1
ATOM 554 C C . PHE A 1 70 ? -7.926 -2.833 0.578 1.00 97.25 70 PHE A C 1
ATOM 556 O O . PHE A 1 70 ? -8.384 -3.106 1.684 1.00 97.25 70 PHE A O 1
ATOM 563 N N . ASN A 1 71 ? -8.573 -2.013 -0.256 1.00 96.25 71 ASN A N 1
ATOM 564 C CA . ASN A 1 71 ? -9.862 -1.420 0.091 1.00 96.25 71 ASN A CA 1
ATOM 565 C C . ASN A 1 71 ? -10.951 -2.488 0.312 1.00 96.25 71 ASN A C 1
ATOM 567 O O . ASN A 1 71 ? -11.779 -2.351 1.210 1.00 96.25 71 ASN A O 1
ATOM 571 N N . VAL A 1 72 ? -10.964 -3.566 -0.479 1.00 96.44 72 VAL A N 1
ATOM 572 C CA . VAL A 1 72 ? -11.876 -4.700 -0.247 1.00 96.44 72 VAL A CA 1
ATOM 573 C C . VAL A 1 72 ? -11.586 -5.356 1.104 1.00 96.44 72 VAL A C 1
ATOM 575 O O . VAL A 1 72 ? -12.521 -5.563 1.875 1.00 96.44 72 VAL A O 1
ATOM 578 N N . LEU A 1 73 ? -10.313 -5.604 1.423 1.00 95.19 73 LEU A N 1
ATOM 579 C CA . LEU A 1 73 ? -9.890 -6.171 2.704 1.00 95.19 73 LEU A CA 1
ATOM 580 C C . LEU A 1 73 ? -10.333 -5.303 3.889 1.00 95.19 73 LEU A C 1
ATOM 582 O O . LEU A 1 73 ? -10.869 -5.837 4.858 1.00 95.19 73 LEU A O 1
ATOM 586 N N . LEU A 1 74 ? -10.165 -3.979 3.806 1.00 95.06 74 LEU A N 1
ATOM 587 C CA . LEU A 1 74 ? -10.619 -3.050 4.847 1.00 95.06 74 LEU A CA 1
ATOM 588 C C . LEU A 1 74 ? -12.143 -3.090 5.026 1.00 95.06 74 LEU A C 1
ATOM 590 O O . LEU A 1 74 ? -12.634 -3.121 6.150 1.00 95.06 74 LEU A O 1
ATOM 594 N N . ASN A 1 75 ? -12.907 -3.118 3.931 1.00 93.31 75 ASN A N 1
ATOM 595 C CA . ASN A 1 75 ? -14.373 -3.132 3.993 1.00 93.31 75 ASN A CA 1
ATOM 596 C C . ASN A 1 75 ? -14.957 -4.466 4.482 1.00 93.31 75 ASN A C 1
ATOM 598 O O . ASN A 1 75 ? -16.116 -4.506 4.886 1.00 93.31 75 ASN A O 1
ATOM 602 N N . GLN A 1 76 ? -14.179 -5.547 4.444 1.00 94.00 76 GLN A N 1
ATOM 603 C CA . GLN A 1 76 ? -14.571 -6.851 4.981 1.00 94.00 76 GLN A CA 1
ATOM 604 C C . GLN A 1 76 ? -14.317 -6.987 6.486 1.00 94.00 76 GLN A C 1
ATOM 606 O O . GLN A 1 76 ? -14.787 -7.955 7.083 1.00 94.00 76 GLN A O 1
ATOM 611 N N . GLN A 1 77 ? -13.587 -6.054 7.108 1.00 92.06 77 GLN A N 1
ATOM 612 C CA . GLN A 1 77 ? -13.319 -6.134 8.540 1.00 92.06 77 GLN A CA 1
ATOM 613 C C . GLN A 1 77 ? -14.608 -5.951 9.334 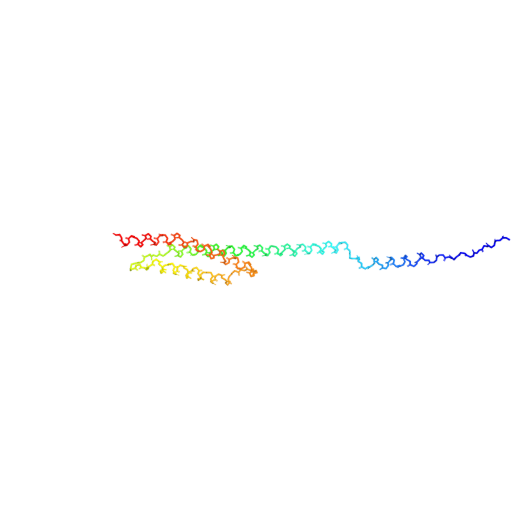1.00 92.06 77 GLN A C 1
ATOM 615 O O . GLN A 1 77 ? -15.308 -4.946 9.211 1.00 92.06 77 GLN A O 1
ATOM 620 N N . VAL A 1 78 ? -14.891 -6.935 10.181 1.00 89.62 78 VAL A N 1
ATOM 621 C CA . VAL A 1 78 ? -15.983 -6.889 11.146 1.00 89.62 78 VAL A CA 1
ATOM 622 C C . VAL A 1 78 ? -15.369 -6.594 12.503 1.00 89.62 78 VAL A C 1
ATOM 624 O O . VAL A 1 78 ? -14.495 -7.326 12.963 1.00 89.62 78 VAL A O 1
ATOM 627 N N . PHE A 1 79 ? -15.812 -5.518 13.146 1.00 90.38 79 PHE A N 1
ATOM 628 C CA . PHE A 1 79 ? -15.351 -5.191 14.489 1.00 90.38 79 PHE A CA 1
ATOM 629 C C . PHE A 1 79 ? -16.013 -6.130 15.504 1.00 90.38 79 PHE A C 1
ATOM 631 O O . PHE A 1 79 ? -17.239 -6.213 15.572 1.00 90.38 79 PHE A O 1
ATOM 638 N N . THR A 1 80 ? -15.198 -6.871 16.251 1.00 84.62 80 THR A N 1
ATOM 639 C CA . THR A 1 80 ? -15.638 -7.892 17.213 1.00 84.62 80 THR A CA 1
ATOM 640 C C . THR A 1 80 ? -15.596 -7.385 18.654 1.00 84.62 80 THR A C 1
ATOM 642 O O . THR A 1 80 ? -14.850 -6.458 18.962 1.00 84.62 80 THR A O 1
ATOM 645 N N . ASP A 1 81 ? -16.361 -8.035 19.535 1.00 80.88 81 ASP A N 1
ATOM 646 C CA . ASP A 1 81 ? -16.353 -7.823 20.989 1.00 80.88 81 ASP A CA 1
ATOM 647 C C . ASP A 1 81 ? -15.651 -9.015 21.687 1.00 80.88 81 ASP A C 1
ATOM 649 O O . ASP A 1 81 ? -16.034 -10.160 21.419 1.00 80.88 81 ASP A O 1
ATOM 653 N N . PRO A 1 82 ? -14.617 -8.807 22.531 1.00 83.44 82 PRO A N 1
ATOM 654 C CA . PRO A 1 82 ? -14.049 -7.522 22.941 1.00 83.44 82 PRO A CA 1
ATOM 655 C C . PRO A 1 82 ? -13.232 -6.839 21.836 1.00 83.44 82 PRO A C 1
ATOM 657 O O . PRO A 1 82 ? -12.476 -7.509 21.122 1.00 83.44 82 PRO A O 1
ATOM 660 N N . PRO A 1 83 ? -13.341 -5.505 21.704 1.00 90.12 83 PRO A N 1
ATOM 661 C CA . PRO A 1 83 ? -12.536 -4.758 20.753 1.00 90.12 83 PRO A CA 1
ATOM 662 C C . PRO A 1 83 ? -11.070 -4.699 21.197 1.00 90.12 83 PRO A C 1
ATOM 664 O O . PRO A 1 83 ? -10.759 -4.667 22.390 1.00 90.12 83 PRO A O 1
ATOM 667 N N . ILE A 1 84 ? -10.156 -4.606 20.231 1.00 93.38 84 ILE A N 1
ATOM 668 C CA . ILE A 1 84 ? -8.756 -4.262 20.514 1.00 93.38 84 ILE A CA 1
ATOM 669 C C . ILE A 1 84 ? -8.613 -2.751 20.757 1.00 93.38 84 ILE A C 1
ATOM 671 O O . ILE A 1 84 ? -9.476 -1.960 20.372 1.00 93.38 84 ILE A O 1
ATOM 675 N N . SER A 1 85 ? -7.518 -2.309 21.375 1.00 94.25 85 SER A N 1
ATOM 676 C CA . SER A 1 85 ? -7.265 -0.869 21.512 1.00 94.25 85 SER A CA 1
ATOM 677 C C . SER A 1 85 ? -7.083 -0.200 20.143 1.00 94.25 85 SER A C 1
ATOM 679 O O . SER A 1 85 ? -6.735 -0.844 19.151 1.00 94.25 85 SER A O 1
ATOM 681 N N . GLU A 1 86 ? -7.299 1.115 20.082 1.00 93.94 86 GLU A N 1
ATOM 682 C CA . GLU A 1 86 ? -7.007 1.900 18.877 1.00 93.94 86 GLU A CA 1
ATOM 683 C C . GLU A 1 86 ? -5.542 1.739 18.445 1.00 93.94 86 GLU A C 1
ATOM 685 O O . GLU A 1 86 ? -5.270 1.503 17.272 1.00 93.94 86 GLU A O 1
ATOM 690 N N . GLU A 1 87 ? -4.612 1.798 19.400 1.00 94.62 87 GLU A N 1
ATOM 691 C CA . GLU A 1 87 ? -3.173 1.627 19.169 1.00 94.62 87 GLU A CA 1
ATOM 692 C C . GLU A 1 87 ? -2.859 0.277 18.514 1.00 94.62 87 GLU A C 1
ATOM 694 O O . GLU A 1 87 ? -2.118 0.223 17.535 1.00 94.62 87 GLU A O 1
ATOM 699 N N . ALA A 1 88 ? -3.481 -0.804 18.998 1.00 95.00 88 ALA A N 1
ATOM 700 C CA . ALA A 1 88 ? -3.312 -2.128 18.412 1.00 95.00 88 ALA A CA 1
ATOM 701 C C . ALA A 1 88 ? -3.859 -2.190 16.978 1.00 95.00 88 ALA A C 1
ATOM 703 O O . ALA A 1 88 ? -3.229 -2.787 16.109 1.00 95.00 88 ALA A O 1
ATOM 704 N N . MET A 1 89 ? -4.996 -1.541 16.698 1.00 94.88 89 MET A N 1
ATOM 705 C CA . MET A 1 89 ? -5.539 -1.466 15.338 1.00 94.88 89 MET A CA 1
ATOM 706 C C . MET A 1 89 ? -4.621 -0.678 14.394 1.00 94.88 89 MET A C 1
ATOM 708 O O . MET A 1 89 ? -4.436 -1.080 13.248 1.00 94.88 89 MET A O 1
ATOM 712 N N . VAL A 1 90 ? -4.006 0.413 14.865 1.00 95.69 90 VAL A N 1
ATOM 713 C CA . VAL A 1 90 ? -3.003 1.156 14.084 1.00 95.69 90 VAL A CA 1
ATOM 714 C C . VAL A 1 90 ? -1.831 0.245 13.715 1.00 95.69 90 VAL A C 1
ATOM 716 O O . VAL A 1 90 ? -1.451 0.204 12.547 1.00 95.69 90 VAL A O 1
ATOM 719 N N . THR A 1 91 ? -1.319 -0.547 14.662 1.00 96.38 91 THR A N 1
ATOM 720 C CA . THR A 1 91 ? -0.258 -1.529 14.381 1.00 96.38 91 THR A CA 1
ATOM 721 C C . THR A 1 91 ? -0.691 -2.565 13.344 1.00 96.38 91 THR A C 1
ATOM 723 O O . THR A 1 91 ? 0.059 -2.828 12.409 1.00 96.38 91 THR A O 1
ATOM 726 N N . VAL A 1 92 ? -1.913 -3.101 13.443 1.00 94.88 92 VAL A N 1
ATOM 727 C CA . VAL A 1 92 ? -2.446 -4.060 12.456 1.00 94.88 92 VAL A CA 1
ATOM 728 C C . VAL A 1 92 ? -2.489 -3.455 11.049 1.00 94.88 92 VAL A C 1
ATOM 730 O O . VAL A 1 92 ? -2.100 -4.109 10.080 1.00 94.88 92 VAL A O 1
ATOM 733 N N . LEU A 1 93 ? -2.933 -2.203 10.917 1.00 95.88 93 LEU A N 1
ATOM 734 C CA . LEU A 1 93 ? -2.979 -1.524 9.621 1.00 95.88 93 LEU A CA 1
ATOM 735 C C . LEU A 1 93 ? -1.583 -1.255 9.060 1.00 95.88 93 LEU A C 1
ATOM 737 O O . LEU A 1 93 ? -1.366 -1.467 7.866 1.00 95.88 93 LEU A O 1
ATOM 741 N N . ASP A 1 94 ? -0.638 -0.827 9.897 1.00 96.50 94 ASP A N 1
ATOM 742 C CA . ASP A 1 94 ? 0.757 -0.639 9.491 1.00 96.50 94 ASP A CA 1
ATOM 743 C C . ASP A 1 94 ? 1.385 -1.962 9.027 1.00 96.50 94 ASP A C 1
ATOM 745 O O . ASP A 1 94 ? 2.051 -2.003 7.986 1.00 96.50 94 ASP A O 1
ATOM 749 N N . ASP A 1 95 ? 1.115 -3.063 9.731 1.00 96.62 95 ASP A N 1
ATOM 750 C CA . ASP A 1 95 ? 1.558 -4.403 9.349 1.00 96.62 95 ASP A CA 1
ATOM 751 C C . ASP A 1 95 ? 0.968 -4.838 8.004 1.00 96.62 95 ASP A C 1
ATOM 753 O O . ASP A 1 95 ? 1.691 -5.371 7.157 1.00 96.62 95 ASP A O 1
ATOM 757 N N . TRP A 1 96 ? -0.312 -4.562 7.742 1.00 96.62 96 TRP A N 1
ATOM 758 C CA . TRP A 1 96 ? -0.921 -4.855 6.443 1.00 96.62 96 TRP A CA 1
ATOM 759 C C . TRP A 1 96 ? -0.349 -3.999 5.314 1.00 96.62 96 TRP A C 1
ATOM 761 O O . TRP A 1 96 ? -0.073 -4.526 4.235 1.00 96.62 96 TRP A O 1
ATOM 771 N N . VAL A 1 97 ? -0.112 -2.705 5.542 1.00 97.25 97 VAL A N 1
ATOM 772 C CA . VAL A 1 97 ? 0.545 -1.839 4.549 1.00 97.25 97 VAL A CA 1
ATOM 773 C C . VAL A 1 97 ? 1.942 -2.372 4.224 1.00 97.25 97 VAL A C 1
ATOM 775 O O . VAL A 1 97 ? 2.313 -2.465 3.049 1.00 97.25 97 VAL A O 1
ATOM 778 N N . ASN A 1 98 ? 2.707 -2.774 5.241 1.00 96.81 98 ASN A N 1
ATOM 779 C CA . ASN A 1 98 ? 4.029 -3.370 5.061 1.00 96.81 98 ASN A CA 1
ATOM 780 C C . ASN A 1 98 ? 3.952 -4.707 4.316 1.00 96.81 98 ASN A C 1
ATOM 782 O O . ASN A 1 98 ? 4.748 -4.944 3.406 1.00 96.81 98 ASN A O 1
ATOM 786 N N . PHE A 1 99 ? 2.983 -5.559 4.651 1.00 96.00 99 PHE A N 1
ATOM 787 C CA . PHE A 1 99 ? 2.748 -6.832 3.974 1.00 96.00 99 PHE A CA 1
ATOM 788 C C . PHE A 1 99 ? 2.471 -6.632 2.478 1.00 96.00 99 PHE A C 1
ATOM 790 O O . PHE A 1 99 ? 3.173 -7.208 1.646 1.00 96.00 99 PHE A O 1
ATOM 797 N N . TYR A 1 100 ? 1.527 -5.754 2.128 1.00 95.56 100 TYR A N 1
ATOM 798 C CA . TYR A 1 100 ? 1.199 -5.441 0.734 1.00 95.56 100 TYR A CA 1
ATOM 799 C C . TYR A 1 100 ? 2.395 -4.831 -0.004 1.00 95.56 100 TYR A C 1
ATOM 801 O O . TYR A 1 100 ? 2.726 -5.255 -1.111 1.00 95.56 100 TYR A O 1
ATOM 809 N N . THR A 1 101 ? 3.096 -3.879 0.616 1.00 94.88 101 THR A N 1
ATOM 810 C CA . THR A 1 101 ? 4.274 -3.243 0.005 1.00 94.88 101 THR A CA 1
ATOM 811 C C . THR A 1 101 ? 5.379 -4.269 -0.271 1.00 94.88 101 THR A C 1
ATOM 813 O O . THR A 1 101 ? 5.988 -4.260 -1.341 1.00 94.88 101 THR A O 1
ATOM 816 N N . ASN A 1 102 ? 5.623 -5.193 0.663 1.00 95.62 102 ASN A N 1
ATOM 817 C CA . ASN A 1 102 ? 6.619 -6.253 0.501 1.00 95.62 102 ASN A CA 1
ATOM 818 C C . ASN A 1 102 ? 6.212 -7.287 -0.557 1.00 95.62 102 ASN A C 1
ATOM 820 O O . ASN A 1 102 ? 7.067 -7.718 -1.330 1.00 95.62 102 ASN A O 1
ATOM 824 N N . TYR A 1 103 ? 4.929 -7.649 -0.630 1.00 94.94 103 TYR A N 1
ATOM 825 C CA . TYR A 1 103 ? 4.401 -8.526 -1.675 1.00 94.94 103 TYR A CA 1
ATOM 826 C C . TYR A 1 103 ? 4.610 -7.914 -3.068 1.00 94.94 103 TYR A C 1
ATOM 828 O O . TYR A 1 103 ? 5.207 -8.527 -3.957 1.00 94.94 103 TYR A O 1
ATOM 836 N N . TYR A 1 104 ? 4.214 -6.654 -3.248 1.00 93.56 104 TYR A N 1
ATOM 837 C CA . TYR A 1 104 ? 4.308 -5.971 -4.536 1.00 93.56 104 TYR A CA 1
ATOM 838 C C . TYR A 1 104 ? 5.741 -5.559 -4.923 1.00 93.56 104 TYR A C 1
ATOM 840 O O . TYR A 1 104 ? 6.027 -5.417 -6.112 1.00 93.56 104 TYR A O 1
ATOM 848 N N . ARG A 1 105 ? 6.690 -5.474 -3.976 1.00 93.81 105 ARG A N 1
ATOM 849 C CA . ARG A 1 105 ? 8.125 -5.228 -4.257 1.00 93.81 105 ARG A CA 1
ATOM 850 C C . ARG A 1 105 ? 8.727 -6.208 -5.266 1.00 93.81 105 ARG A C 1
ATOM 852 O O . ARG A 1 105 ? 9.616 -5.833 -6.035 1.00 93.81 105 ARG A O 1
ATOM 859 N N . GLN A 1 106 ? 8.261 -7.453 -5.255 1.00 91.81 106 GLN A N 1
ATOM 860 C CA . GLN A 1 106 ? 8.726 -8.492 -6.177 1.00 91.81 106 GLN A CA 1
ATOM 861 C C . GLN A 1 106 ? 8.072 -8.400 -7.566 1.00 91.81 106 GLN A C 1
ATOM 863 O O . GLN A 1 106 ? 8.573 -9.003 -8.509 1.00 91.81 106 GLN A O 1
ATOM 868 N N . HIS A 1 107 ? 6.986 -7.635 -7.692 1.00 91.88 107 HIS A N 1
ATOM 869 C CA . HIS A 1 107 ? 6.143 -7.561 -8.885 1.00 91.88 107 HIS A CA 1
ATOM 870 C C . HIS A 1 107 ? 6.315 -6.251 -9.672 1.00 91.88 107 HIS A C 1
ATOM 872 O O . HIS A 1 107 ? 5.977 -6.205 -10.852 1.00 91.88 107 HIS A O 1
ATOM 878 N N . VAL A 1 108 ? 6.848 -5.193 -9.047 1.00 93.25 108 VAL A N 1
ATOM 879 C CA . VAL A 1 108 ? 7.175 -3.936 -9.740 1.00 93.25 108 VAL A CA 1
ATOM 880 C C . VAL A 1 108 ? 8.311 -4.130 -10.744 1.00 93.25 108 VAL A C 1
ATOM 882 O O . VAL A 1 108 ? 9.312 -4.796 -10.466 1.00 93.25 108 VAL A O 1
ATOM 885 N N . VAL A 1 109 ? 8.165 -3.506 -11.908 1.00 90.81 109 VAL A N 1
ATOM 886 C CA . VAL A 1 109 ? 9.082 -3.617 -13.046 1.00 90.81 109 VAL A CA 1
ATOM 887 C C . VAL A 1 109 ? 9.811 -2.296 -13.302 1.00 90.81 109 VAL A C 1
ATOM 889 O O . VAL A 1 109 ? 9.403 -1.248 -12.808 1.00 90.81 109 VAL A O 1
ATOM 892 N N . GLY A 1 110 ? 10.889 -2.342 -14.084 1.00 90.62 110 GLY A N 1
ATOM 893 C CA . GLY A 1 110 ? 11.697 -1.166 -14.419 1.00 90.62 110 GLY A CA 1
ATOM 894 C C . GLY A 1 110 ? 12.979 -1.051 -13.602 1.00 90.62 110 GLY A C 1
ATOM 895 O O . GLY A 1 110 ? 13.391 -1.994 -12.920 1.00 90.62 110 GLY A O 1
ATOM 896 N N . GLU A 1 111 ? 13.637 0.096 -13.729 1.00 89.75 111 GLU A N 1
ATOM 897 C CA . GLU A 1 111 ? 14.886 0.390 -13.021 1.00 89.75 111 GLU A CA 1
ATOM 898 C C . GLU A 1 111 ? 14.646 0.627 -11.524 1.00 89.75 111 GLU A C 1
ATOM 900 O O . GLU A 1 111 ? 13.518 0.853 -11.089 1.00 89.75 111 GLU A O 1
ATOM 905 N N . GLU A 1 112 ? 15.706 0.584 -10.714 1.00 89.31 112 GLU A N 1
ATOM 906 C CA . GLU A 1 112 ? 15.621 0.732 -9.252 1.00 89.31 112 GLU A CA 1
ATOM 907 C C . GLU A 1 112 ? 14.857 2.000 -8.841 1.00 89.31 112 GLU A C 1
ATOM 909 O O . GLU A 1 112 ? 13.916 1.924 -8.055 1.00 89.31 112 GLU A O 1
ATOM 914 N N . GLN A 1 113 ? 15.146 3.135 -9.483 1.00 89.25 113 GLN A N 1
ATOM 915 C CA . GLN A 1 113 ? 14.444 4.395 -9.230 1.00 89.25 113 GLN A CA 1
ATOM 916 C C . GLN A 1 113 ? 12.942 4.328 -9.563 1.00 89.25 113 GLN A C 1
ATOM 918 O O . GLN A 1 113 ? 12.116 4.903 -8.852 1.00 89.25 113 GLN A O 1
ATOM 923 N N . GLU A 1 114 ? 12.570 3.650 -10.651 1.00 89.00 114 GLU A N 1
ATOM 924 C CA . GLU A 1 114 ? 11.169 3.502 -11.063 1.00 89.00 114 GLU A CA 1
ATOM 925 C C . GLU A 1 114 ? 10.415 2.574 -10.107 1.00 89.00 114 GLU A C 1
ATOM 927 O O . GLU A 1 114 ? 9.280 2.864 -9.720 1.00 89.00 114 GLU A O 1
ATOM 932 N N . ARG A 1 115 ? 11.069 1.489 -9.681 1.00 92.38 115 ARG A N 1
ATOM 933 C CA . ARG A 1 115 ? 10.538 0.530 -8.709 1.00 92.38 115 ARG A CA 1
ATOM 934 C C . ARG A 1 115 ? 10.334 1.176 -7.344 1.00 92.38 115 ARG A C 1
ATOM 936 O O . ARG A 1 115 ? 9.255 1.034 -6.773 1.00 92.38 115 ARG A O 1
ATOM 943 N N . ASP A 1 116 ? 11.318 1.921 -6.849 1.00 93.94 116 ASP A N 1
ATOM 944 C CA . ASP A 1 116 ? 11.229 2.622 -5.566 1.00 93.94 116 ASP A CA 1
ATOM 945 C C . ASP A 1 116 ? 10.100 3.649 -5.571 1.00 93.94 116 ASP A C 1
ATOM 947 O O . ASP A 1 116 ? 9.294 3.698 -4.639 1.00 93.94 116 ASP A O 1
ATOM 951 N N . ARG A 1 117 ? 9.978 4.415 -6.661 1.00 94.06 117 ARG A N 1
ATOM 952 C CA . ARG A 1 117 ? 8.884 5.372 -6.834 1.00 94.06 117 ARG A CA 1
ATOM 953 C C . ARG A 1 117 ? 7.521 4.681 -6.826 1.00 94.06 117 ARG A C 1
ATOM 955 O O . ARG A 1 117 ? 6.621 5.146 -6.130 1.00 94.06 117 ARG A O 1
ATOM 962 N N . ALA A 1 118 ? 7.369 3.580 -7.562 1.00 94.88 118 ALA A N 1
ATOM 963 C CA . ALA A 1 118 ? 6.118 2.825 -7.608 1.00 94.88 118 ALA A CA 1
ATOM 964 C C . ALA A 1 118 ? 5.741 2.249 -6.232 1.00 94.88 118 ALA A C 1
ATOM 966 O O . ALA A 1 118 ? 4.580 2.308 -5.830 1.00 94.88 118 ALA A O 1
ATOM 967 N N . LEU A 1 119 ? 6.717 1.737 -5.476 1.00 96.31 119 LEU A N 1
ATOM 968 C CA . LEU A 1 119 ? 6.483 1.200 -4.133 1.00 96.31 119 LEU A CA 1
ATOM 969 C C . LEU 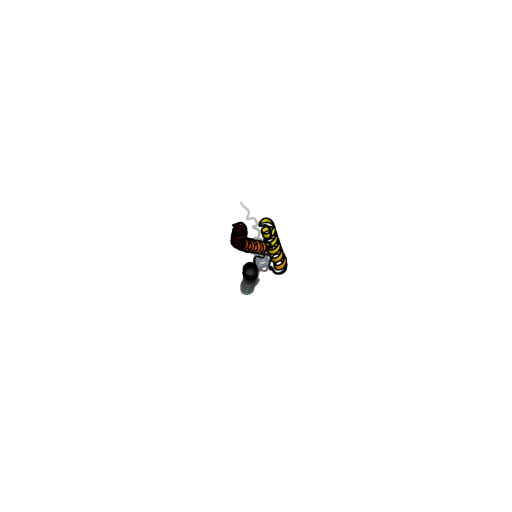A 1 119 ? 6.153 2.288 -3.115 1.00 96.31 119 LEU A C 1
ATOM 971 O O . LEU A 1 119 ? 5.293 2.082 -2.257 1.00 96.31 119 LEU A O 1
ATOM 975 N N . GLN A 1 120 ? 6.803 3.447 -3.209 1.00 96.75 120 GLN A N 1
ATOM 976 C CA . GLN A 1 120 ? 6.477 4.597 -2.375 1.00 96.75 120 GLN A CA 1
ATOM 977 C C . GLN A 1 120 ? 5.051 5.086 -2.650 1.00 96.75 120 GLN A C 1
ATOM 979 O O . GLN A 1 120 ? 4.300 5.345 -1.709 1.00 96.75 120 GLN A O 1
ATOM 984 N N . GLU A 1 121 ? 4.665 5.165 -3.924 1.00 96.88 121 GLU A N 1
ATOM 985 C CA . GLU A 1 121 ? 3.318 5.554 -4.333 1.00 96.88 121 GLU A CA 1
ATOM 986 C C . GLU A 1 121 ? 2.267 4.548 -3.850 1.00 96.88 121 GLU A C 1
ATOM 988 O O . GLU A 1 121 ? 1.265 4.955 -3.261 1.00 96.88 121 GLU A O 1
ATOM 993 N N . LEU A 1 122 ? 2.520 3.242 -4.009 1.00 97.25 122 LEU A N 1
ATOM 994 C CA . LEU A 1 122 ? 1.659 2.194 -3.460 1.00 97.25 122 LEU A CA 1
ATOM 995 C C . LEU A 1 122 ? 1.469 2.392 -1.956 1.00 97.25 122 LEU A C 1
ATOM 997 O O . LEU A 1 122 ? 0.340 2.530 -1.492 1.00 97.25 122 LEU A O 1
ATOM 1001 N N . ARG A 1 123 ? 2.569 2.463 -1.199 1.00 97.69 123 ARG A N 1
ATOM 1002 C CA . ARG A 1 123 ? 2.530 2.623 0.258 1.00 97.69 123 ARG A CA 1
ATOM 1003 C C . ARG A 1 123 ? 1.710 3.846 0.669 1.00 97.69 123 ARG A C 1
ATOM 1005 O O . ARG A 1 123 ? 0.872 3.742 1.558 1.00 97.69 123 ARG A O 1
ATOM 1012 N N . GLN A 1 124 ? 1.912 4.981 0.002 1.00 97.81 124 GLN A N 1
ATOM 1013 C CA . GLN A 1 124 ? 1.174 6.212 0.279 1.00 97.81 124 GLN A CA 1
ATOM 1014 C C . GLN A 1 124 ? -0.334 6.059 0.034 1.00 97.81 124 GLN A C 1
ATOM 1016 O O . GLN A 1 124 ? -1.140 6.504 0.857 1.00 97.81 124 GLN A O 1
ATOM 1021 N N . GLN A 1 125 ? -0.733 5.428 -1.074 1.00 97.75 125 GLN A N 1
ATOM 1022 C CA . GLN A 1 125 ? -2.148 5.202 -1.369 1.00 97.75 125 GLN A CA 1
ATOM 1023 C C . GLN A 1 125 ? -2.793 4.244 -0.359 1.00 97.75 125 GLN A C 1
ATOM 1025 O O . GLN A 1 125 ? -3.885 4.531 0.129 1.00 97.75 125 GLN A O 1
ATOM 1030 N N . LEU A 1 126 ? -2.102 3.166 0.028 1.00 97.75 126 LEU A N 1
ATOM 1031 C CA . LEU A 1 126 ? -2.592 2.244 1.059 1.00 97.75 126 LEU A CA 1
ATOM 1032 C C . LEU A 1 126 ? -2.767 2.953 2.412 1.00 97.75 126 LEU A C 1
ATOM 1034 O O . LEU A 1 126 ? -3.836 2.869 3.012 1.00 97.75 126 LEU A O 1
ATOM 1038 N N . SER A 1 127 ? -1.776 3.736 2.855 1.00 96.38 127 SER A N 1
ATOM 1039 C CA . SER A 1 127 ? -1.8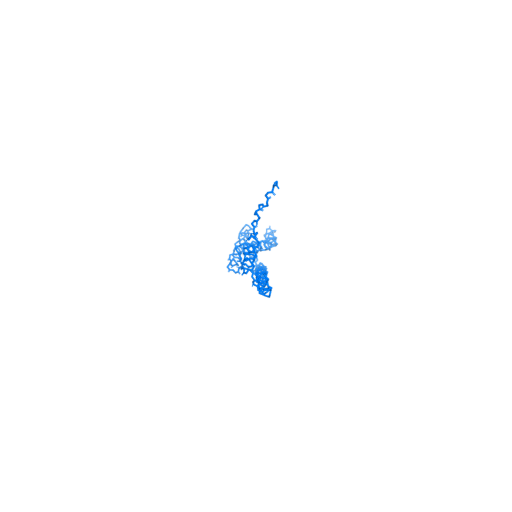80 4.523 4.094 1.00 96.38 127 SER A CA 1
ATOM 1040 C C . SER A 1 127 ? -3.026 5.541 4.055 1.00 96.38 127 SER A C 1
ATOM 1042 O O . SER A 1 127 ? -3.671 5.784 5.073 1.00 96.38 127 SER A O 1
ATOM 1044 N N . THR A 1 128 ? -3.328 6.105 2.881 1.00 96.88 128 THR A N 1
ATOM 1045 C CA . THR A 1 128 ? -4.464 7.024 2.706 1.00 96.88 128 THR A CA 1
ATOM 1046 C C . THR A 1 128 ? -5.805 6.314 2.919 1.00 96.88 128 THR A C 1
ATOM 1048 O O . THR A 1 128 ? -6.721 6.906 3.486 1.00 96.88 128 THR A O 1
ATOM 1051 N N . LEU A 1 129 ? -5.925 5.040 2.527 1.00 96.38 129 LEU A N 1
ATOM 1052 C CA . LEU A 1 129 ? -7.125 4.232 2.776 1.00 96.38 129 LEU A CA 1
ATOM 1053 C C . LEU A 1 129 ? -7.296 3.850 4.255 1.00 96.38 129 LEU A C 1
ATOM 1055 O O . LEU A 1 129 ? -8.428 3.701 4.717 1.00 96.38 129 LEU A O 1
ATOM 1059 N N . CYS A 1 130 ? -6.201 3.728 5.011 1.00 96.00 130 CYS A N 1
ATOM 1060 C CA . CYS A 1 130 ? -6.254 3.411 6.440 1.00 96.00 130 CYS A CA 1
ATOM 1061 C C . CYS A 1 130 ? -6.912 4.523 7.272 1.00 96.00 130 CYS A C 1
ATOM 1063 O O . CYS A 1 130 ? -7.611 4.224 8.237 1.00 96.00 130 CYS A O 1
ATOM 1065 N N . ALA A 1 131 ? -6.728 5.797 6.906 1.00 95.31 131 ALA A N 1
ATOM 1066 C CA . ALA A 1 131 ? -7.257 6.935 7.663 1.00 95.31 131 ALA A CA 1
ATOM 1067 C C . ALA A 1 131 ? -8.793 6.896 7.859 1.00 95.31 131 ALA A C 1
ATOM 1069 O O . ALA A 1 131 ? -9.240 6.848 9.008 1.00 95.31 131 ALA A O 1
ATOM 1070 N N . PRO A 1 132 ? -9.629 6.825 6.800 1.00 95.56 132 PRO A N 1
ATOM 1071 C CA . PRO A 1 132 ? -11.080 6.742 6.971 1.00 95.56 132 PRO A CA 1
ATOM 1072 C C . PRO A 1 132 ? -11.535 5.434 7.635 1.00 95.56 132 PRO A C 1
ATOM 1074 O O . PRO A 1 132 ? -12.609 5.391 8.235 1.00 95.56 132 PRO A O 1
ATOM 1077 N N . PHE A 1 133 ? -10.752 4.357 7.535 1.00 96.00 133 PHE A N 1
ATOM 1078 C CA . PHE A 1 133 ? -11.033 3.113 8.249 1.00 96.00 133 PHE A CA 1
ATOM 1079 C C . PHE A 1 133 ? -10.821 3.268 9.764 1.00 96.00 133 PHE A C 1
ATOM 1081 O O . PHE A 1 133 ? -11.696 2.889 10.544 1.00 96.00 133 PHE A O 1
ATOM 1088 N N . LEU A 1 134 ? -9.715 3.892 10.183 1.00 95.69 134 LEU A N 1
ATOM 1089 C CA . LEU A 1 134 ? -9.444 4.195 11.591 1.00 95.69 134 LEU A CA 1
ATOM 1090 C C . LEU A 1 134 ? -10.504 5.110 12.198 1.00 95.69 134 LEU A C 1
ATOM 1092 O O . LEU A 1 134 ? -10.917 4.889 13.333 1.00 95.69 134 LEU A O 1
ATOM 1096 N N . ASP A 1 135 ? -11.001 6.093 11.449 1.00 96.00 135 ASP A N 1
ATOM 1097 C CA . ASP A 1 135 ? -12.074 6.964 11.935 1.00 96.00 135 ASP A CA 1
ATOM 1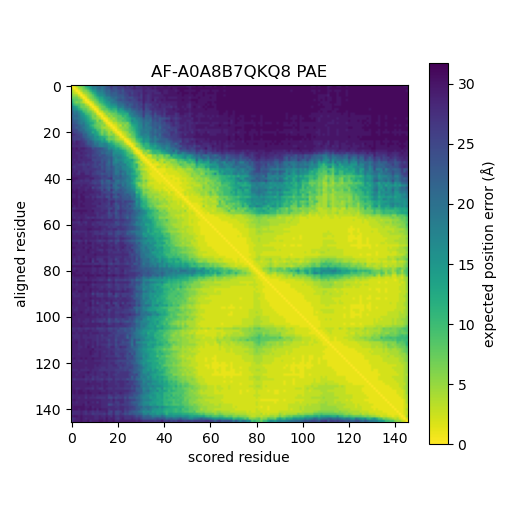098 C C . ASP A 1 135 ? -13.370 6.186 12.213 1.00 96.00 135 ASP A C 1
ATOM 1100 O O . ASP A 1 135 ? -14.018 6.406 13.242 1.00 96.00 135 ASP A O 1
ATOM 1104 N N . LYS A 1 136 ? -13.719 5.212 11.357 1.00 94.69 136 LYS A N 1
ATOM 1105 C CA . LYS A 1 136 ? -14.843 4.292 11.612 1.00 94.69 136 LYS A CA 1
ATOM 1106 C C . LYS A 1 136 ? -14.593 3.432 12.851 1.00 94.69 136 LYS A C 1
ATOM 1108 O O . LYS A 1 136 ? -15.501 3.264 13.663 1.00 94.69 136 LYS A O 1
ATOM 1113 N N . TYR A 1 137 ? -13.374 2.921 13.021 1.00 95.19 137 TYR A N 1
ATOM 1114 C CA . TYR A 1 137 ? -13.011 2.115 14.186 1.00 95.19 137 TYR A CA 1
ATOM 1115 C C . TYR A 1 137 ? -13.093 2.913 15.495 1.00 95.19 137 TYR A C 1
ATOM 1117 O O . TYR A 1 137 ? -13.685 2.458 16.471 1.00 95.19 137 TYR A O 1
ATOM 1125 N N . ARG A 1 138 ? -12.595 4.154 15.506 1.00 95.31 138 ARG A N 1
ATOM 1126 C CA . ARG A 1 138 ? -12.718 5.078 16.644 1.00 95.31 138 ARG A CA 1
ATOM 1127 C C . ARG A 1 138 ? -14.170 5.348 17.018 1.00 95.31 138 ARG A C 1
ATOM 1129 O O . ARG A 1 138 ? -14.500 5.402 18.200 1.00 95.31 138 ARG A O 1
ATOM 1136 N N . ALA A 1 139 ? -15.038 5.538 16.025 1.00 94.81 139 ALA A N 1
ATOM 1137 C CA . ALA A 1 139 ? -16.467 5.721 16.262 1.00 94.81 139 ALA A CA 1
A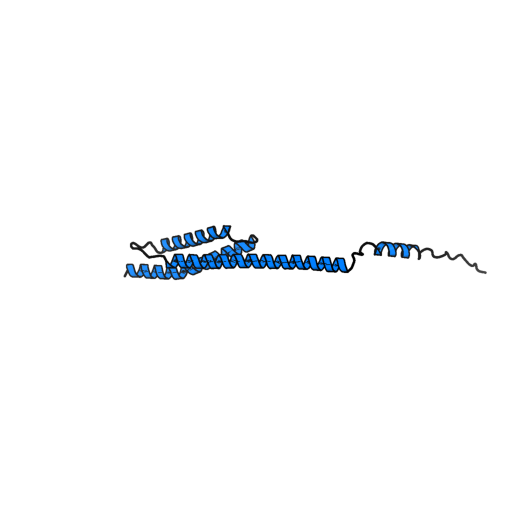TOM 1138 C C . ALA A 1 139 ? -17.099 4.473 16.901 1.00 94.81 139 ALA A C 1
ATOM 1140 O O . ALA A 1 139 ? -17.880 4.600 17.843 1.00 94.81 139 ALA A O 1
ATOM 1141 N N . PHE A 1 140 ? -16.707 3.279 16.447 1.00 93.50 140 PHE A N 1
ATOM 1142 C CA . PHE A 1 140 ? -17.122 2.014 17.048 1.00 93.50 140 PHE A CA 1
ATOM 1143 C C . PHE A 1 140 ? -16.662 1.886 18.509 1.00 93.50 140 PHE A C 1
ATOM 1145 O O . PHE A 1 140 ? -17.494 1.645 19.381 1.00 93.50 140 PHE A O 1
ATOM 1152 N N . LEU A 1 141 ? -15.386 2.149 18.814 1.00 93.75 141 LEU A N 1
ATOM 1153 C CA . LEU A 1 141 ? -14.883 2.125 20.196 1.00 93.75 141 LEU A CA 1
ATOM 1154 C C . LEU A 1 141 ? -15.659 3.080 21.113 1.00 93.75 141 LEU A C 1
ATOM 1156 O O . LEU A 1 141 ? -16.052 2.702 22.215 1.00 93.75 141 LEU A O 1
ATOM 1160 N N . LYS A 1 142 ? -15.940 4.301 20.640 1.00 92.94 142 LYS A N 1
ATOM 1161 C CA . LYS A 1 142 ? -16.754 5.274 21.384 1.00 92.94 142 LYS A CA 1
ATOM 1162 C C . LYS A 1 142 ? -18.166 4.758 21.660 1.00 92.94 142 LYS A C 1
ATOM 1164 O O . LYS A 1 142 ? -18.675 4.985 22.752 1.00 92.94 142 LYS A O 1
ATOM 1169 N N . SER A 1 143 ? -18.775 4.053 20.704 1.00 92.19 143 SER A N 1
ATOM 1170 C CA . SER A 1 143 ? -20.118 3.480 20.865 1.00 92.19 143 SER A CA 1
ATOM 1171 C C . SER A 1 143 ? -20.196 2.358 21.904 1.00 92.19 143 SER A C 1
ATOM 1173 O O . SER A 1 143 ? -21.264 2.142 22.458 1.00 92.19 143 SER A O 1
ATOM 1175 N N . LEU A 1 144 ? -19.080 1.679 22.196 1.00 88.38 144 LEU A N 1
ATOM 1176 C CA . LEU A 1 144 ? -18.995 0.653 23.244 1.00 88.38 144 LEU A CA 1
ATOM 1177 C C . LEU A 1 144 ? -18.722 1.239 24.636 1.00 88.38 144 LEU A C 1
ATOM 1179 O O . LEU A 1 144 ? -18.982 0.589 25.643 1.00 88.38 144 LEU A O 1
ATOM 1183 N N . SER A 1 145 ? -18.169 2.454 24.692 1.00 78.75 145 SER A N 1
ATOM 1184 C CA . SER A 1 145 ? -17.939 3.196 25.939 1.00 78.75 145 SER A CA 1
ATOM 1185 C C . SER A 1 145 ? -19.120 4.071 26.381 1.00 78.75 145 SER A C 1
ATOM 1187 O O . SER A 1 145 ? -19.038 4.684 27.446 1.00 78.75 145 SER A O 1
ATOM 1189 N N . ALA A 1 146 ? -20.159 4.181 25.545 1.00 59.72 146 ALA A N 1
ATOM 1190 C CA . ALA A 1 146 ? -21.361 4.985 25.776 1.00 59.72 146 ALA A CA 1
ATOM 1191 C C . ALA A 1 146 ? -22.456 4.165 26.468 1.00 59.72 146 ALA A C 1
ATOM 1193 O O . ALA A 1 146 ? -23.131 4.744 27.349 1.00 59.72 146 ALA A O 1
#

Foldseek 3Di:
DDDDDDDDDPPPVPVVVVVVVVVVPPDDDDPVVVVVVVVVVVVVVVVVVVVVVVLLVQLVVLLVVLLVVLLVVLVPDDQDPVGDDLVVVVVVLVVVLVVSLVVCLVVRDDDPVSSVVSSVVSSVSSVVSVVVSSVVVVVVVVVVVD

Nearest PDB structures (foldseek):
  1z8u-assembly2_C  TM=9.715E-01  e=7.337E-09  Homo sapiens
  3ia3-assembly1_A  TM=9.761E-01  e=9.959E-09  Homo sapiens
  1w09-assembly1_A  TM=8.687E-01  e=1.437E-08  Homo sapiens
  1xzy-assembly1_A  TM=9.258E-01  e=9.550E-08  Homo sapiens
  1w0b-assembly1_A  TM=8.311E-01  e=4.588E-08  Homo sapiens

Secondary structure (DSSP, 8-state):
----------TTHHHHHHHHHHHTTS----HHHHHHHHHHHHHHHHHHHHHHHHHHHHHHHHHHHHHHHHHHHHHTPPPPSSPPPHHHHHHHHHHHHHHHHHHHHTT--S-HHHHHHHHHHHHHHHHHHHHHHHHHHHHHHHHH--